Protein AF-A0A0F8YCE0-F1 (afdb_monomer_lite)

Radius of gyration: 13.71 Å; chains: 1; bounding box: 29×15×37 Å

pLDDT: mean 91.56, std 7.95, range [55.91, 96.81]

Foldseek 3Di:
DVVVLVVLVVVLVVVLVVQLVVLVVVDPDPVSSVVSSVVVVVVSVVVSVVVVVVVVVD

Sequence (58 aa):
MKHKFFIVYFLFVLTIIIYINISFIASETQEQFYFLLSFGLSIAMFFFLCVLATLTND

Structure (mmCIF, N/CA/C/O backbone):
data_AF-A0A0F8YCE0-F1
#
_entry.id   AF-A0A0F8YCE0-F1
#
loop_
_atom_site.group_PDB
_atom_site.id
_atom_site.type_symbol
_atom_site.label_atom_id
_atom_site.label_alt_id
_atom_site.label_comp_id
_atom_site.label_asym_id
_atom_site.label_entity_id
_atom_site.label_seq_id
_atom_site.pdbx_PDB_ins_code
_atom_site.Cartn_x
_atom_site.Cartn_y
_atom_site.Cartn_z
_atom_site.occupancy
_atom_site.B_iso_or_equiv
_atom_site.auth_seq_id
_atom_site.auth_comp_id
_atom_site.auth_asym_id
_atom_site.auth_atom_id
_atom_site.pdbx_PDB_model_num
ATOM 1 N N . MET A 1 1 ? -15.199 3.903 20.773 1.00 68.62 1 MET A N 1
ATOM 2 C CA . MET A 1 1 ? -15.466 3.739 19.326 1.00 68.62 1 MET A CA 1
ATOM 3 C C . MET A 1 1 ? -14.885 4.871 18.472 1.00 68.62 1 MET A C 1
ATOM 5 O O . MET A 1 1 ? -13.871 4.640 17.831 1.00 68.62 1 MET A O 1
ATOM 9 N N . LYS A 1 2 ? -15.428 6.105 18.507 1.00 75.19 2 LYS A N 1
ATOM 10 C CA . LYS A 1 2 ? -15.041 7.199 17.578 1.00 75.19 2 LYS A CA 1
ATOM 11 C C . LYS A 1 2 ? -13.535 7.525 17.539 1.00 75.19 2 LYS A C 1
ATOM 13 O O . LYS A 1 2 ? -12.960 7.609 16.463 1.00 75.19 2 LYS A O 1
ATOM 18 N N . HIS A 1 3 ? -12.882 7.642 18.698 1.00 81.81 3 HIS A N 1
ATOM 19 C CA . HIS A 1 3 ? -11.443 7.945 18.765 1.00 81.81 3 HIS A CA 1
ATOM 20 C C . HIS A 1 3 ? -10.561 6.778 18.278 1.00 81.81 3 HIS A C 1
ATOM 22 O O . HIS A 1 3 ? -9.553 7.006 17.615 1.00 81.81 3 HIS A O 1
ATOM 28 N N . LYS A 1 4 ? -10.941 5.523 18.570 1.00 82.19 4 LYS A N 1
ATOM 29 C CA . LYS A 1 4 ? -10.218 4.328 18.094 1.00 82.19 4 LYS A CA 1
ATOM 30 C C . LYS A 1 4 ? -10.328 4.194 16.571 1.00 82.19 4 LYS A C 1
ATOM 32 O O . LYS A 1 4 ? -9.320 3.981 15.910 1.00 82.19 4 LYS A O 1
ATOM 37 N N . PHE A 1 5 ? -11.528 4.410 16.022 1.00 87.31 5 PHE A N 1
ATOM 38 C CA . PHE A 1 5 ? -11.758 4.453 14.577 1.00 87.31 5 PHE A CA 1
ATOM 39 C C . PHE A 1 5 ? -10.887 5.514 13.897 1.00 87.31 5 PHE A C 1
ATOM 41 O O . PHE A 1 5 ? -10.214 5.217 12.916 1.00 87.31 5 PHE A O 1
ATOM 48 N N . PHE A 1 6 ? -10.846 6.732 14.451 1.00 88.88 6 PHE A N 1
ATOM 49 C CA . PHE A 1 6 ? -10.045 7.818 13.886 1.00 88.88 6 PHE A CA 1
ATOM 50 C C . PHE A 1 6 ? -8.545 7.491 13.860 1.00 88.88 6 PHE A C 1
ATOM 52 O O . PHE A 1 6 ? -7.890 7.756 12.858 1.00 88.88 6 PHE A O 1
ATOM 59 N N . ILE A 1 7 ? -8.012 6.864 14.916 1.00 89.50 7 ILE A N 1
ATOM 60 C CA . ILE A 1 7 ? -6.608 6.418 14.952 1.00 89.50 7 ILE A CA 1
ATOM 61 C C . ILE A 1 7 ? -6.332 5.390 13.849 1.00 89.50 7 ILE A C 1
ATOM 63 O O . ILE A 1 7 ? -5.365 5.541 13.106 1.00 89.50 7 ILE A O 1
ATOM 67 N N . VAL A 1 8 ? -7.174 4.359 13.722 1.00 90.75 8 VAL A N 1
ATOM 68 C CA . VAL A 1 8 ? -6.986 3.312 12.702 1.00 90.75 8 VAL A CA 1
ATOM 69 C C . VAL A 1 8 ? -7.087 3.892 11.294 1.00 90.75 8 VAL 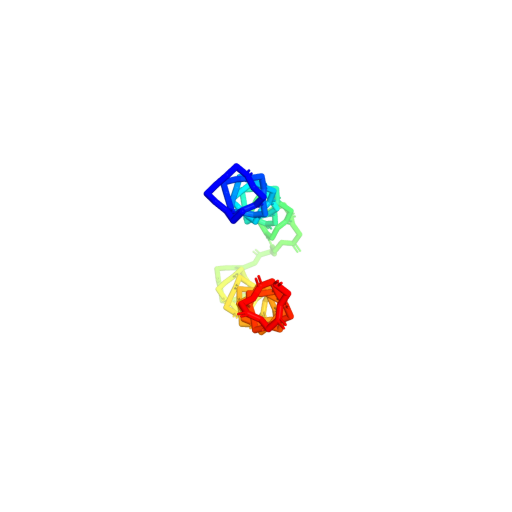A C 1
ATOM 71 O O . VAL A 1 8 ? -6.247 3.592 10.449 1.00 90.75 8 VAL A O 1
ATOM 74 N N . TYR A 1 9 ? -8.062 4.768 11.052 1.00 91.38 9 TYR A N 1
ATOM 75 C CA . TYR A 1 9 ? -8.199 5.465 9.777 1.00 91.38 9 TYR A CA 1
ATOM 76 C C . TYR A 1 9 ? -6.975 6.338 9.465 1.00 91.38 9 TYR A C 1
ATOM 78 O O . TYR A 1 9 ? -6.448 6.292 8.356 1.00 91.38 9 TYR A O 1
ATOM 86 N N . PHE A 1 10 ? -6.475 7.090 10.446 1.00 93.81 10 PHE A N 1
ATOM 87 C CA . PHE A 1 10 ? -5.284 7.920 10.276 1.00 93.81 10 PHE A CA 1
ATOM 88 C C . PHE A 1 10 ? -4.041 7.086 9.925 1.00 93.81 10 PHE A C 1
ATOM 90 O O . PHE A 1 10 ? -3.325 7.415 8.980 1.00 93.81 10 PHE A O 1
ATOM 97 N N . LEU A 1 11 ? -3.814 5.974 10.633 1.00 93.25 11 LEU A N 1
ATOM 98 C CA . LEU A 1 11 ? -2.711 5.049 10.347 1.00 93.25 11 LEU A CA 1
ATOM 99 C C . LEU A 1 11 ? -2.835 4.407 8.960 1.00 93.25 11 LEU A C 1
ATOM 101 O O . LEU A 1 11 ? -1.831 4.238 8.266 1.00 93.25 11 LEU A O 1
ATOM 105 N N . PHE A 1 12 ? -4.057 4.084 8.538 1.00 94.12 12 PHE A N 1
ATOM 106 C CA . PHE A 1 12 ? -4.327 3.543 7.210 1.00 94.12 12 PHE A CA 1
ATOM 107 C C . PHE A 1 12 ? -3.958 4.541 6.105 1.00 94.12 12 PHE A C 1
ATOM 109 O O . PHE A 1 12 ? -3.211 4.197 5.189 1.00 94.12 12 PHE A O 1
ATOM 116 N N . VAL A 1 13 ? -4.397 5.798 6.229 1.00 95.50 13 VAL A N 1
ATOM 117 C CA . VAL A 1 13 ? -4.055 6.865 5.273 1.00 95.50 13 VAL A CA 1
ATOM 118 C C . VAL A 1 13 ? -2.543 7.088 5.213 1.00 95.50 13 VAL A C 1
ATOM 120 O O . VAL A 1 13 ? -1.977 7.149 4.121 1.00 95.50 13 VAL A O 1
ATOM 123 N N . LEU A 1 14 ? -1.873 7.157 6.368 1.00 96.31 14 LEU A N 1
ATOM 124 C CA . LEU A 1 14 ? -0.419 7.321 6.426 1.00 96.31 14 LEU A CA 1
ATOM 125 C C . LEU A 1 14 ? 0.307 6.170 5.710 1.00 96.31 14 LEU A C 1
ATOM 127 O O . LEU A 1 14 ? 1.233 6.405 4.934 1.00 96.31 14 LEU A O 1
ATOM 131 N N . THR A 1 15 ? -0.156 4.937 5.925 1.00 94.88 15 THR A N 1
ATOM 132 C CA . THR A 1 15 ? 0.390 3.736 5.277 1.00 94.88 15 THR A CA 1
ATOM 133 C C . THR A 1 15 ? 0.243 3.803 3.758 1.00 94.88 15 THR A C 1
ATOM 135 O O . THR A 1 15 ? 1.207 3.527 3.046 1.00 94.88 15 THR A O 1
ATOM 138 N N . ILE A 1 16 ? -0.920 4.226 3.250 1.00 96.19 16 ILE A N 1
ATOM 139 C CA . ILE A 1 16 ? -1.152 4.390 1.806 1.00 96.19 16 ILE A CA 1
ATOM 140 C C . ILE A 1 16 ? -0.192 5.420 1.208 1.00 96.19 16 ILE A C 1
ATOM 142 O O . ILE A 1 16 ? 0.418 5.152 0.174 1.00 96.19 16 ILE A O 1
ATOM 146 N N . ILE A 1 17 ? -0.024 6.578 1.853 1.00 96.81 17 ILE A N 1
ATOM 147 C CA . ILE A 1 17 ? 0.877 7.633 1.363 1.00 96.81 17 ILE A CA 1
ATOM 148 C C . ILE A 1 17 ? 2.311 7.105 1.263 1.00 96.81 17 ILE A C 1
ATOM 150 O O . ILE A 1 17 ? 2.965 7.282 0.234 1.00 96.81 17 ILE A O 1
ATOM 154 N N . ILE A 1 18 ? 2.796 6.425 2.304 1.00 96.31 18 ILE A N 1
ATOM 155 C CA . ILE A 1 18 ? 4.136 5.825 2.301 1.00 96.31 18 ILE A CA 1
ATOM 156 C C . ILE A 1 18 ? 4.246 4.780 1.183 1.00 96.31 18 ILE A C 1
ATOM 158 O O . ILE A 1 18 ? 5.214 4.792 0.422 1.00 96.31 18 ILE A O 1
ATOM 162 N N . TYR A 1 19 ? 3.239 3.920 1.033 1.00 96.00 19 TYR A N 1
AT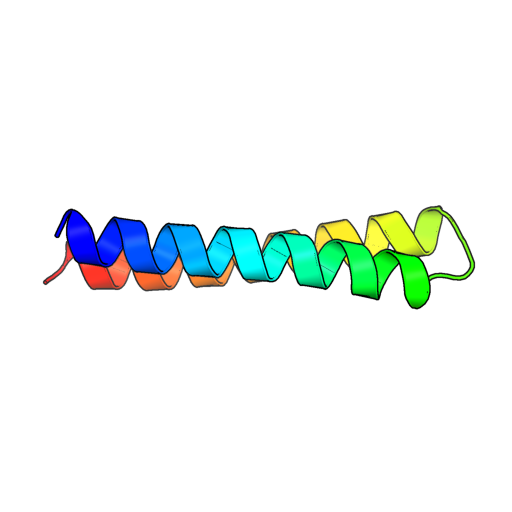OM 163 C CA . TYR A 1 19 ? 3.243 2.859 0.032 1.00 96.00 19 TYR A CA 1
ATOM 164 C C . TYR A 1 19 ? 3.254 3.383 -1.408 1.00 96.00 19 TYR A C 1
ATOM 166 O O . TYR A 1 19 ? 3.964 2.832 -2.247 1.00 96.00 19 TYR A O 1
ATOM 174 N N . ILE A 1 20 ? 2.526 4.466 -1.698 1.00 96.06 20 ILE A N 1
ATOM 175 C CA . ILE A 1 20 ? 2.555 5.126 -3.011 1.00 96.06 20 ILE A CA 1
ATOM 176 C C . ILE A 1 20 ? 3.977 5.592 -3.340 1.00 96.06 20 ILE A C 1
ATOM 178 O O . ILE A 1 20 ? 4.464 5.334 -4.438 1.00 96.06 20 ILE A O 1
ATOM 182 N N . ASN A 1 21 ? 4.660 6.232 -2.385 1.00 96.12 21 ASN A N 1
ATOM 183 C CA . ASN A 1 21 ? 6.031 6.708 -2.582 1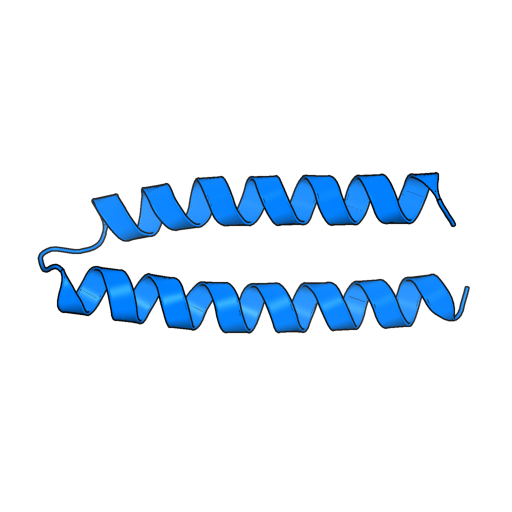.00 96.12 21 ASN A CA 1
ATOM 184 C C . ASN A 1 21 ? 7.009 5.547 -2.803 1.00 96.12 21 ASN A C 1
ATOM 186 O O . ASN A 1 21 ? 7.822 5.600 -3.723 1.00 96.12 21 ASN A O 1
ATOM 190 N N . ILE A 1 22 ? 6.901 4.478 -2.008 1.00 95.50 22 ILE A N 1
ATOM 191 C CA . ILE A 1 22 ? 7.724 3.273 -2.188 1.00 95.50 22 ILE A CA 1
ATOM 192 C C . ILE A 1 22 ? 7.459 2.649 -3.558 1.00 95.50 22 ILE A C 1
ATOM 194 O O . ILE A 1 22 ? 8.406 2.333 -4.269 1.00 95.50 22 ILE A O 1
ATOM 198 N N . SER A 1 23 ? 6.192 2.514 -3.951 1.00 95.75 23 SER A N 1
ATOM 199 C CA . SER A 1 23 ? 5.812 1.948 -5.248 1.00 95.75 23 SER A CA 1
ATOM 200 C C . SER A 1 23 ? 6.370 2.785 -6.394 1.00 95.75 23 SER A C 1
ATOM 202 O O . SER A 1 23 ? 6.864 2.225 -7.365 1.00 95.75 23 SER A O 1
ATOM 204 N N . PHE A 1 24 ? 6.341 4.114 -6.273 1.00 95.19 24 PHE A N 1
ATOM 205 C CA . PHE A 1 24 ? 6.903 5.020 -7.272 1.00 95.19 24 PHE A CA 1
ATOM 206 C C . PHE A 1 24 ? 8.421 4.857 -7.412 1.00 95.19 24 PHE A C 1
ATOM 208 O O . PHE A 1 24 ? 8.919 4.783 -8.527 1.00 95.19 24 PHE A O 1
ATOM 215 N N . ILE A 1 25 ? 9.148 4.750 -6.295 1.00 96.06 25 ILE A N 1
ATOM 216 C CA . ILE A 1 25 ? 10.609 4.562 -6.295 1.00 96.06 25 ILE A CA 1
ATOM 217 C C . ILE A 1 25 ? 11.002 3.164 -6.794 1.00 96.06 25 ILE A C 1
ATOM 219 O O . ILE A 1 25 ? 12.012 3.015 -7.474 1.00 96.06 25 ILE A O 1
ATOM 223 N N . ALA A 1 26 ? 10.229 2.138 -6.438 1.00 94.25 26 ALA A N 1
ATOM 224 C CA . ALA A 1 26 ? 10.540 0.741 -6.735 1.00 94.25 26 ALA A CA 1
ATOM 225 C C . ALA A 1 26 ? 10.157 0.305 -8.157 1.00 94.25 26 ALA A C 1
ATOM 227 O O . ALA A 1 26 ? 10.525 -0.793 -8.568 1.00 94.25 26 ALA A O 1
ATOM 228 N N . SER A 1 27 ? 9.393 1.119 -8.888 1.00 96.31 27 SER A N 1
ATOM 229 C CA . SER A 1 27 ? 8.901 0.763 -10.219 1.00 96.31 27 SER A CA 1
ATOM 230 C C . SER A 1 27 ? 9.749 1.392 -11.311 1.00 96.31 27 SER A C 1
ATOM 232 O O . SER A 1 27 ? 9.960 2.601 -11.325 1.00 96.31 27 SER A O 1
ATOM 234 N N . GLU A 1 28 ? 10.163 0.580 -12.279 1.00 95.38 28 GLU A N 1
ATOM 235 C CA . GLU A 1 28 ? 10.911 1.052 -13.450 1.00 95.38 28 GLU A CA 1
ATOM 236 C C . GLU A 1 28 ? 9.973 1.473 -14.591 1.00 95.38 28 GLU A C 1
ATOM 238 O O . GLU A 1 28 ? 10.339 2.263 -15.461 1.00 95.38 28 GLU A O 1
ATOM 243 N N . THR A 1 29 ? 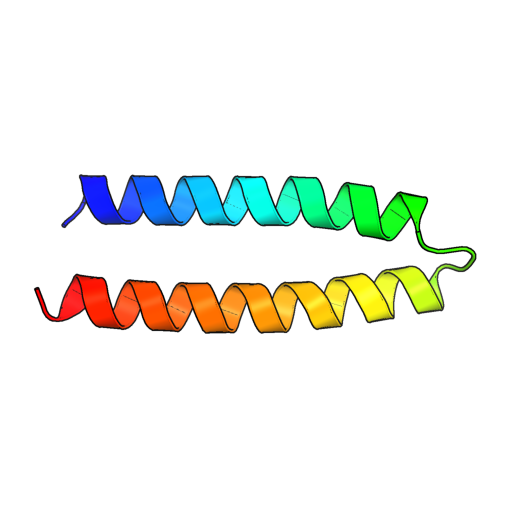8.738 0.962 -14.582 1.00 96.81 29 THR A N 1
ATOM 244 C CA . THR A 1 29 ? 7.713 1.238 -15.596 1.00 96.81 29 THR A CA 1
ATOM 245 C C . THR A 1 29 ? 6.387 1.645 -14.960 1.00 96.81 29 THR A C 1
ATOM 247 O O . THR A 1 29 ? 6.088 1.309 -13.812 1.00 96.81 29 THR A O 1
ATOM 250 N N . GLN A 1 30 ? 5.549 2.341 -15.733 1.00 95.12 30 GLN A N 1
ATOM 251 C CA . GLN A 1 30 ? 4.208 2.728 -15.287 1.00 95.12 30 GLN A CA 1
ATOM 252 C C . GLN A 1 30 ? 3.317 1.511 -15.005 1.00 95.12 30 GLN A C 1
ATOM 254 O O . GLN A 1 30 ? 2.572 1.512 -14.030 1.00 95.12 30 GLN A O 1
ATOM 259 N N . GLU A 1 31 ? 3.413 0.454 -15.813 1.00 96.56 31 GLU A N 1
ATOM 260 C CA . GLU A 1 31 ? 2.627 -0.770 -15.619 1.00 96.56 31 GLU A CA 1
ATOM 261 C C . GLU A 1 31 ? 2.968 -1.459 -14.293 1.00 96.56 31 GLU A C 1
ATOM 263 O O . GLU A 1 31 ? 2.066 -1.810 -13.531 1.00 96.56 31 GLU A O 1
ATOM 268 N N . GLN A 1 32 ? 4.262 -1.581 -13.971 1.00 96.69 32 GLN A N 1
ATOM 269 C CA . GLN A 1 32 ? 4.714 -2.116 -12.683 1.00 96.69 32 GLN A CA 1
ATOM 270 C C . GLN A 1 32 ? 4.243 -1.252 -11.512 1.00 96.69 32 GLN A C 1
ATOM 272 O O . GLN A 1 32 ? 3.784 -1.798 -10.509 1.00 96.69 32 GLN A O 1
ATOM 277 N N . PHE A 1 33 ? 4.286 0.077 -11.657 1.00 96.56 33 PHE A N 1
ATOM 278 C CA . PHE A 1 33 ? 3.775 0.995 -10.642 1.00 96.56 33 PHE A CA 1
ATOM 279 C C . PHE A 1 33 ? 2.293 0.761 -10.362 1.00 96.56 33 PHE A C 1
ATOM 281 O O . PHE A 1 33 ? 1.911 0.596 -9.205 1.00 96.56 33 PHE A O 1
ATOM 288 N N . TYR A 1 34 ? 1.454 0.697 -11.398 1.00 96.06 34 TYR A N 1
ATOM 289 C CA . TYR A 1 34 ? 0.020 0.461 -11.224 1.00 96.06 34 TYR A CA 1
ATOM 290 C C . TYR A 1 34 ? -0.285 -0.944 -10.695 1.00 96.06 34 TYR A C 1
ATOM 292 O O . TYR A 1 34 ? -1.198 -1.105 -9.878 1.00 96.06 34 TYR A O 1
ATOM 300 N N . PHE A 1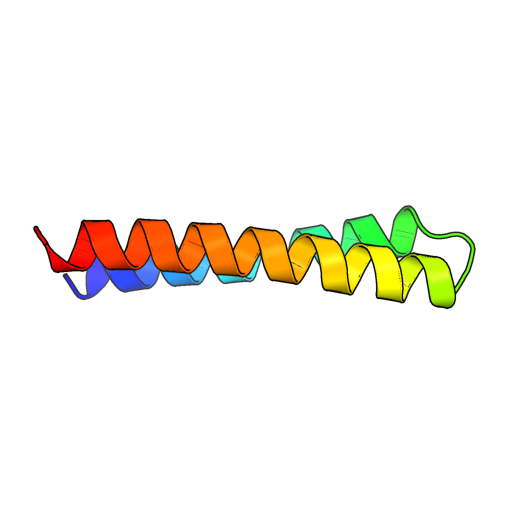 35 ? 0.486 -1.953 -11.103 1.00 96.44 35 PHE A N 1
ATOM 301 C CA . PHE A 1 35 ? 0.369 -3.305 -10.564 1.00 96.44 35 PHE A CA 1
ATOM 302 C C . PHE A 1 35 ? 0.693 -3.346 -9.064 1.00 96.44 35 PHE A C 1
ATOM 304 O O . PHE A 1 35 ? -0.133 -3.802 -8.274 1.00 96.44 35 PHE A O 1
ATOM 311 N N . LEU A 1 36 ? 1.844 -2.805 -8.651 1.00 95.81 36 LEU A N 1
ATOM 312 C CA . LEU A 1 36 ? 2.232 -2.724 -7.240 1.00 95.81 36 LEU A CA 1
ATOM 313 C C . LEU A 1 36 ? 1.216 -1.909 -6.439 1.00 95.81 36 LEU A C 1
ATOM 315 O O . LEU A 1 36 ? 0.702 -2.383 -5.428 1.00 95.81 36 LEU A O 1
ATOM 319 N N . LEU A 1 37 ? 0.847 -0.728 -6.937 1.00 95.50 37 LEU A N 1
ATOM 320 C CA . LEU A 1 37 ? -0.115 0.148 -6.282 1.00 95.50 37 LEU A CA 1
ATOM 321 C C . LEU A 1 37 ? -1.457 -0.558 -6.041 1.00 95.50 37 LEU A C 1
ATOM 323 O O . LEU A 1 37 ? -1.954 -0.565 -4.916 1.00 95.50 37 LEU A O 1
ATOM 327 N N . SER A 1 38 ? -2.037 -1.177 -7.072 1.00 95.88 38 SER A N 1
ATOM 328 C CA . SER A 1 38 ? -3.329 -1.871 -6.961 1.00 95.88 38 SER A CA 1
ATOM 329 C C . SER A 1 38 ? -3.268 -3.088 -6.032 1.00 95.88 38 SER A C 1
ATOM 331 O O . SER A 1 38 ? -4.178 -3.290 -5.219 1.00 95.88 38 SER A O 1
ATOM 333 N N . PHE A 1 39 ? -2.180 -3.858 -6.087 1.00 95.31 39 PHE A N 1
ATOM 334 C CA . PHE A 1 39 ? -1.962 -5.004 -5.210 1.00 95.31 39 PHE A CA 1
ATOM 335 C C . PHE A 1 39 ? -1.862 -4.584 -3.738 1.00 95.31 39 PHE A C 1
ATOM 337 O O . PHE A 1 39 ? -2.601 -5.097 -2.891 1.00 95.31 39 PHE A O 1
ATOM 344 N N . GLY A 1 40 ? -1.011 -3.606 -3.423 1.00 94.44 40 GLY A N 1
ATOM 345 C CA . GLY A 1 40 ? -0.841 -3.143 -2.047 1.00 94.44 40 GLY A CA 1
ATOM 346 C C . GLY A 1 40 ? -2.079 -2.450 -1.484 1.00 94.44 40 GLY A C 1
ATOM 347 O O . GLY A 1 40 ? -2.421 -2.685 -0.325 1.00 94.44 40 GLY A O 1
ATOM 348 N N . LEU A 1 41 ? -2.808 -1.673 -2.294 1.00 94.62 41 LEU A N 1
ATOM 349 C CA . LEU A 1 41 ? -4.081 -1.074 -1.875 1.00 94.62 41 LEU A CA 1
ATOM 350 C C . LEU A 1 41 ? -5.136 -2.138 -1.541 1.00 94.62 41 LEU A C 1
ATOM 352 O O . LEU A 1 41 ? -5.854 -1.990 -0.552 1.00 94.62 41 LEU A O 1
ATOM 356 N N . SER A 1 42 ? -5.201 -3.226 -2.314 1.00 96.75 42 SER A N 1
ATOM 357 C CA . SER A 1 42 ? -6.135 -4.333 -2.061 1.00 96.75 42 SER A CA 1
ATOM 358 C C . SER A 1 42 ? -5.846 -5.018 -0.722 1.00 96.75 42 SER A C 1
ATOM 360 O O . SER A 1 42 ? -6.758 -5.247 0.076 1.00 96.75 42 SER A O 1
ATOM 362 N N . ILE A 1 43 ? -4.567 -5.279 -0.434 1.00 95.56 43 ILE A N 1
ATOM 363 C CA . ILE A 1 43 ? -4.128 -5.857 0.843 1.00 95.56 43 ILE A CA 1
ATOM 364 C C . ILE A 1 43 ? -4.412 -4.900 2.003 1.00 95.56 43 ILE A C 1
ATOM 366 O O . ILE A 1 43 ? -4.965 -5.310 3.025 1.00 95.56 43 ILE A O 1
ATOM 370 N N . ALA A 1 44 ? -4.066 -3.620 1.853 1.00 94.25 44 ALA A N 1
ATOM 371 C CA . ALA A 1 44 ? -4.293 -2.622 2.889 1.00 94.25 44 ALA A CA 1
ATOM 372 C C . ALA A 1 44 ? -5.789 -2.509 3.224 1.00 94.25 44 ALA A C 1
ATOM 374 O O . ALA A 1 44 ? -6.156 -2.480 4.400 1.00 94.25 44 ALA A O 1
ATOM 375 N N . MET A 1 45 ? -6.656 -2.496 2.206 1.00 94.62 45 MET A N 1
ATOM 376 C CA . MET A 1 45 ? -8.107 -2.454 2.388 1.00 94.62 45 MET A CA 1
ATOM 377 C C . MET A 1 45 ? -8.624 -3.692 3.129 1.00 94.62 45 MET A C 1
ATOM 379 O O . MET A 1 45 ? -9.441 -3.561 4.040 1.00 94.62 45 MET A O 1
ATOM 383 N N . PHE A 1 46 ? -8.121 -4.884 2.794 1.00 95.69 46 PHE A N 1
ATOM 384 C CA . PHE A 1 46 ? -8.469 -6.114 3.507 1.00 95.69 46 PHE A CA 1
ATOM 385 C C . PHE A 1 46 ? -8.135 -6.017 5.002 1.00 95.69 46 PHE A C 1
ATOM 387 O O . PHE A 1 46 ? -9.000 -6.259 5.845 1.00 95.69 46 PHE A O 1
ATOM 3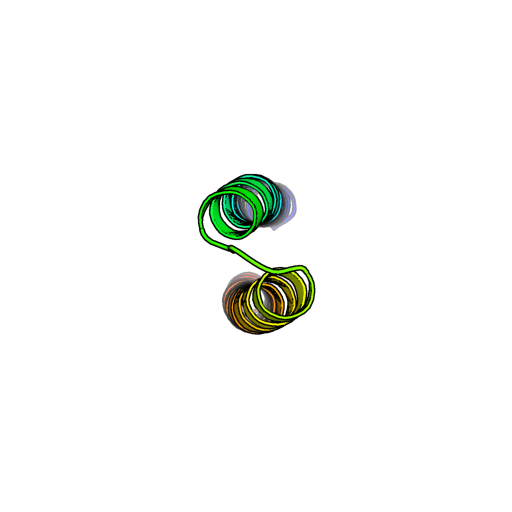94 N N . PHE A 1 47 ? -6.918 -5.586 5.351 1.00 93.38 47 PHE A N 1
ATOM 395 C CA . PHE A 1 47 ? -6.537 -5.394 6.754 1.00 93.38 47 PHE A CA 1
ATOM 396 C C . PHE A 1 47 ? -7.382 -4.329 7.453 1.00 93.38 47 PHE A C 1
ATOM 398 O O . PHE A 1 47 ? -7.803 -4.540 8.590 1.00 93.38 47 PHE A O 1
ATOM 405 N N . PHE A 1 48 ? -7.661 -3.209 6.785 1.00 93.06 48 PHE A N 1
ATOM 406 C CA . PHE A 1 48 ? -8.500 -2.153 7.346 1.00 93.06 48 PHE A CA 1
ATOM 407 C C . PHE A 1 48 ? -9.905 -2.665 7.684 1.00 93.06 48 PHE A C 1
ATOM 409 O O . PHE A 1 48 ? -10.394 -2.415 8.784 1.00 93.06 48 PHE A O 1
ATOM 416 N N . LEU A 1 49 ? -10.523 -3.438 6.786 1.00 92.88 49 LEU A N 1
ATOM 417 C CA . LEU A 1 49 ? -11.828 -4.056 7.026 1.00 92.88 49 LEU A CA 1
ATOM 418 C C . LEU A 1 49 ? -11.790 -5.063 8.181 1.00 92.88 49 LEU A C 1
ATOM 420 O O . LEU A 1 49 ? -12.689 -5.044 9.020 1.00 92.88 49 LEU A O 1
ATOM 424 N N . CYS A 1 50 ? -10.746 -5.892 8.271 1.00 93.50 50 CYS A N 1
ATOM 425 C CA . CYS A 1 50 ? -10.564 -6.816 9.393 1.00 93.50 50 CYS A CA 1
ATOM 426 C C . CYS A 1 50 ? -10.467 -6.070 10.732 1.00 93.50 50 CYS A C 1
ATOM 428 O O . CYS A 1 50 ? -11.164 -6.414 11.684 1.00 93.50 50 CYS A O 1
ATOM 430 N N . VAL A 1 51 ? -9.653 -5.011 10.807 1.00 91.31 51 VAL A N 1
ATOM 431 C CA . VAL A 1 51 ? -9.519 -4.194 12.026 1.00 91.31 51 VAL A CA 1
ATOM 432 C C . VAL A 1 51 ? -10.833 -3.486 12.358 1.00 91.31 51 VAL A C 1
ATOM 434 O O . VAL A 1 51 ? -11.219 -3.418 13.526 1.00 91.31 51 VAL A O 1
ATOM 437 N N . LEU A 1 52 ? -11.542 -2.984 11.347 1.00 88.69 52 LEU A N 1
ATOM 438 C CA . LEU A 1 52 ? -12.829 -2.324 11.528 1.00 88.69 52 LEU A CA 1
ATOM 439 C C . LEU A 1 52 ? -13.895 -3.288 12.065 1.00 88.69 52 LEU A C 1
ATOM 441 O O . LEU A 1 52 ? -14.637 -2.925 12.978 1.00 88.69 52 LEU A O 1
ATOM 445 N N . ALA A 1 53 ? -13.947 -4.513 11.539 1.00 89.31 53 ALA A N 1
ATOM 446 C CA . ALA A 1 53 ? -14.856 -5.555 12.009 1.00 89.31 53 ALA A CA 1
ATOM 447 C C . ALA A 1 53 ? -14.592 -5.898 13.482 1.00 89.31 53 ALA A C 1
ATOM 449 O O . ALA A 1 53 ? -15.531 -5.951 14.273 1.00 89.31 53 ALA A O 1
ATOM 450 N N . THR A 1 54 ? -13.324 -6.037 13.876 1.00 88.19 54 THR A N 1
ATOM 451 C CA . THR A 1 54 ? -12.946 -6.262 15.279 1.00 88.19 54 THR A CA 1
ATOM 452 C C . THR A 1 54 ? -13.372 -5.097 16.170 1.00 88.19 54 THR A C 1
ATOM 454 O O . THR A 1 54 ? -14.002 -5.313 17.196 1.00 88.19 54 THR A O 1
ATOM 457 N N . LEU A 1 55 ? -13.111 -3.853 15.755 1.00 85.50 55 LEU A N 1
ATOM 458 C CA . LEU A 1 55 ? -13.476 -2.658 16.528 1.00 85.50 55 LEU A CA 1
ATOM 459 C C . LEU A 1 55 ? -14.985 -2.437 16.685 1.00 85.50 55 LEU A C 1
ATOM 461 O O . LEU A 1 55 ? -15.380 -1.665 17.554 1.00 85.50 55 LEU A O 1
ATOM 465 N N . THR A 1 56 ? -15.799 -3.026 15.809 1.00 77.12 56 THR A N 1
ATOM 466 C CA . THR A 1 56 ? -17.263 -2.894 15.839 1.00 77.12 56 THR A CA 1
ATOM 467 C C . THR A 1 56 ? -17.908 -3.911 16.786 1.00 77.12 56 THR A C 1
ATOM 469 O O . THR A 1 56 ? -19.016 -3.676 17.258 1.00 77.12 56 THR A O 1
ATOM 472 N N . ASN A 1 57 ? -17.220 -5.022 17.068 1.00 69.75 57 ASN A N 1
ATOM 473 C CA . ASN A 1 57 ? -17.694 -6.083 17.959 1.00 69.75 57 ASN A CA 1
ATOM 474 C C . ASN A 1 57 ? -17.289 -5.880 19.438 1.00 69.75 57 ASN A C 1
ATOM 476 O O . ASN A 1 57 ? -17.743 -6.653 20.280 1.00 69.75 57 ASN A O 1
ATOM 480 N N . ASP A 1 58 ? -16.476 -4.858 19.735 1.00 55.91 58 ASP A N 1
ATOM 481 C CA . ASP A 1 58 ? -16.098 -4.387 21.084 1.00 55.91 58 ASP A CA 1
ATOM 482 C C . ASP A 1 58 ? -16.957 -3.191 21.542 1.00 55.91 58 ASP A C 1
ATOM 484 O O . ASP A 1 58 ? -17.389 -3.172 22.717 1.00 55.91 58 ASP A O 1
#

Secondary structure (DSSP, 8-state):
-HHHHHHHHHHHHHHHHHHHHHHHHH-SSHHHHHHHHHHHHHHHHHHHHHHHHHHHH-